Protein AF-A0A2T6DY19-F1 (afdb_monomer_lite)

Foldseek 3Di:
DDPDDDDDDDDDDPPPPPVDLVVVLVVLVVLLVVLVVVLVVLVVDPPDDPVVSVVSNVVSVVVN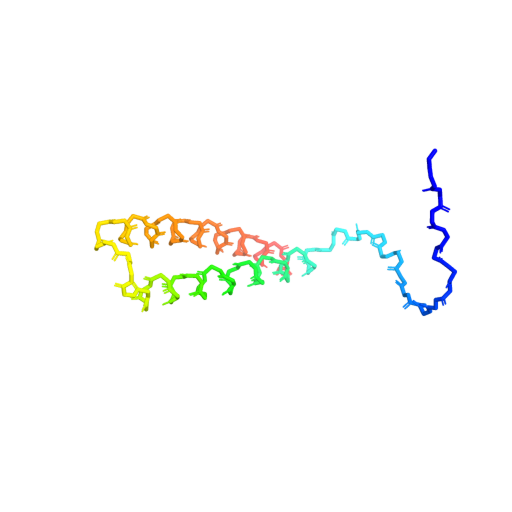VVSVVVNVVSVVVVD

Radius of gyration: 19.07 Å; chains: 1; bounding box: 32×47×39 Å

pLDDT: mean 79.03, std 18.23, range [37.53, 95.31]

Structure (mmCIF, N/CA/C/O backbone):
data_AF-A0A2T6DY19-F1
#
_entry.id   AF-A0A2T6DY19-F1
#
loop_
_atom_site.group_PDB
_atom_site.id
_atom_site.type_symbol
_atom_site.label_atom_id
_atom_site.label_alt_id
_atom_site.label_comp_id
_atom_site.label_asym_id
_atom_site.label_entity_id
_atom_site.label_seq_id
_atom_site.pdbx_PDB_ins_code
_atom_site.Cartn_x
_atom_site.Cartn_y
_atom_site.Cartn_z
_atom_site.occupancy
_atom_site.B_iso_or_equiv
_atom_site.auth_seq_id
_atom_site.auth_comp_id
_atom_site.auth_asym_id
_atom_site.auth_atom_id
_atom_site.pdbx_PDB_model_num
ATOM 1 N N . MET A 1 1 ? -11.494 38.573 -17.660 1.00 37.53 1 MET A N 1
ATOM 2 C CA . MET A 1 1 ? -11.190 38.443 -16.218 1.00 37.53 1 MET A CA 1
ATOM 3 C C . MET A 1 1 ? -9.748 37.972 -16.084 1.00 37.53 1 MET A C 1
ATOM 5 O O . MET A 1 1 ? -9.317 37.194 -16.922 1.00 37.53 1 MET A O 1
ATOM 9 N N . ASN A 1 2 ? -9.023 38.551 -15.125 1.00 40.41 2 ASN A N 1
ATOM 10 C CA . ASN A 1 2 ? -7.562 38.638 -14.990 1.00 40.41 2 ASN A CA 1
ATOM 11 C C . ASN A 1 2 ? -6.720 37.427 -15.430 1.00 40.41 2 ASN A C 1
ATOM 13 O O . ASN A 1 2 ? -6.764 36.357 -14.832 1.00 40.41 2 ASN A O 1
ATOM 17 N N . ILE A 1 3 ? -5.850 3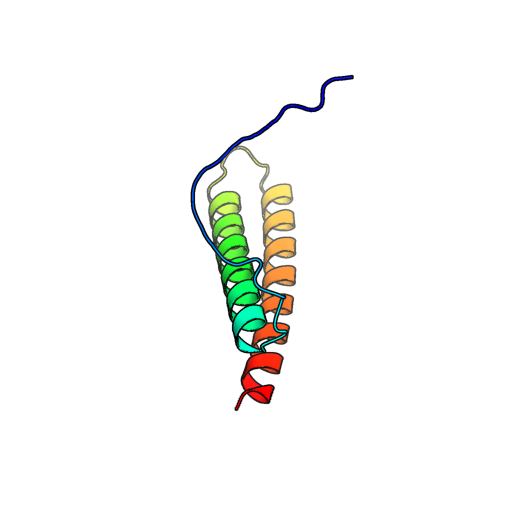7.690 -16.405 1.00 48.62 3 ILE A N 1
ATOM 18 C CA . ILE A 1 3 ? -4.584 36.992 -16.637 1.00 48.62 3 ILE A CA 1
ATOM 19 C C . ILE A 1 3 ? -3.589 37.430 -15.557 1.00 48.62 3 ILE A C 1
ATOM 21 O O . ILE A 1 3 ? -2.894 38.433 -15.704 1.00 48.62 3 ILE A O 1
ATOM 25 N N . SER A 1 4 ? -3.537 36.704 -14.443 1.00 49.50 4 SER A N 1
ATOM 26 C CA . SER A 1 4 ? -2.479 36.907 -13.453 1.00 49.50 4 SER A CA 1
ATOM 27 C C . SER A 1 4 ? -1.173 36.334 -13.993 1.00 49.50 4 SER A C 1
ATOM 29 O O . SER A 1 4 ? -0.930 35.130 -13.983 1.00 49.50 4 SER A O 1
ATOM 31 N N . SER A 1 5 ? -0.346 37.247 -14.482 1.00 49.94 5 SER A N 1
ATOM 32 C CA . SER A 1 5 ? 1.081 37.106 -14.722 1.00 49.94 5 SER A CA 1
ATOM 33 C C . SER A 1 5 ? 1.805 36.536 -13.499 1.00 49.94 5 SER A C 1
ATOM 35 O O . SER A 1 5 ? 1.902 37.203 -12.469 1.00 49.94 5 SER A O 1
ATOM 37 N N . ILE A 1 6 ? 2.386 35.346 -13.633 1.00 59.78 6 ILE A N 1
ATOM 38 C CA . ILE A 1 6 ? 3.500 34.912 -12.787 1.00 59.78 6 ILE A CA 1
ATOM 39 C C . ILE A 1 6 ? 4.752 35.012 -13.650 1.00 59.78 6 ILE A C 1
ATOM 41 O O . ILE A 1 6 ? 5.036 34.168 -14.498 1.00 59.78 6 ILE A O 1
ATOM 45 N N . SER A 1 7 ? 5.452 36.129 -13.472 1.00 56.22 7 SER A N 1
ATOM 46 C CA . SER A 1 7 ? 6.800 36.329 -13.976 1.00 56.22 7 SER A CA 1
ATOM 47 C C . SER A 1 7 ? 7.781 35.640 -13.035 1.00 56.22 7 SER A C 1
ATOM 49 O O . SER A 1 7 ? 7.813 35.940 -11.845 1.00 56.22 7 SER A O 1
ATOM 51 N N . SER A 1 8 ? 8.603 34.777 -13.637 1.00 54.28 8 SER A N 1
ATOM 52 C CA . SER A 1 8 ? 10.000 34.485 -13.293 1.00 54.28 8 SER A CA 1
ATOM 53 C C . SER A 1 8 ? 10.319 34.027 -11.866 1.00 54.28 8 SER A C 1
ATOM 55 O O . SER A 1 8 ? 10.502 34.859 -10.985 1.00 54.28 8 SER A O 1
ATOM 57 N N . ASN A 1 9 ? 10.587 32.729 -11.685 1.00 49.62 9 ASN A N 1
ATOM 58 C CA . ASN A 1 9 ? 11.959 32.278 -11.414 1.00 49.62 9 ASN A CA 1
ATOM 59 C C . ASN A 1 9 ? 12.086 30.745 -11.408 1.00 49.62 9 ASN A C 1
ATOM 61 O O . ASN A 1 9 ? 11.204 30.049 -10.925 1.00 49.62 9 ASN A O 1
ATOM 65 N N . ALA A 1 10 ? 13.262 30.280 -11.832 1.00 46.62 10 ALA A N 1
ATOM 66 C CA . ALA A 1 10 ? 13.815 28.940 -11.642 1.00 46.62 10 ALA A CA 1
ATOM 67 C C . ALA A 1 10 ? 13.255 27.814 -12.530 1.00 46.62 10 ALA A C 1
ATOM 69 O O . ALA A 1 10 ? 12.227 27.199 -12.275 1.00 46.62 10 ALA A O 1
ATOM 70 N N . ALA A 1 11 ? 14.037 27.538 -13.576 1.00 48.06 11 ALA A N 1
ATOM 71 C CA . ALA A 1 11 ? 14.503 26.209 -13.948 1.00 48.06 11 ALA A CA 1
ATOM 72 C C . ALA A 1 11 ? 13.703 25.026 -13.384 1.00 48.06 11 ALA A C 1
ATOM 74 O O . ALA A 1 11 ? 13.794 24.699 -12.206 1.00 48.06 11 ALA A O 1
ATOM 75 N N . SER A 1 12 ? 13.096 24.255 -14.271 1.00 44.81 12 SER A N 1
ATOM 76 C CA . SER A 1 12 ? 13.668 22.958 -14.621 1.00 44.81 12 SER A CA 1
ATOM 77 C C . SER A 1 12 ? 12.660 22.209 -15.468 1.00 44.81 12 SER A C 1
ATOM 79 O O . SER A 1 12 ? 11.516 22.027 -15.072 1.00 44.81 12 SER A O 1
ATOM 81 N N . SER A 1 13 ? 13.136 21.779 -16.633 1.00 47.00 13 SER A N 1
ATOM 82 C CA . SER A 1 13 ? 12.654 20.607 -17.350 1.00 47.00 13 SER A CA 1
ATOM 83 C C . SER A 1 13 ? 11.130 20.439 -17.400 1.00 47.00 13 SER A C 1
ATOM 85 O O . SER A 1 13 ? 10.519 19.703 -16.626 1.00 47.00 13 SER A O 1
ATOM 87 N N . SER A 1 14 ? 10.536 20.994 -18.461 1.00 48.88 14 SER A N 1
ATOM 88 C CA . SER A 1 14 ? 9.464 20.282 -19.159 1.00 48.88 14 SER A CA 1
ATOM 89 C C . SER A 1 14 ? 10.046 18.941 -19.607 1.00 48.88 14 SER A C 1
ATOM 91 O O . SER A 1 14 ? 10.531 18.785 -20.726 1.00 48.88 14 SER A O 1
ATOM 93 N N . SER A 1 15 ? 10.104 18.003 -18.667 1.00 48.00 15 SER A N 1
ATOM 94 C CA . SER A 1 15 ? 10.440 16.620 -18.905 1.00 48.00 15 SER A CA 1
ATOM 95 C C . SER A 1 15 ? 9.265 16.091 -19.694 1.00 48.00 15 SER A C 1
ATOM 97 O O . SER A 1 15 ? 8.253 15.678 -19.130 1.00 48.00 15 SER A O 1
ATOM 99 N N . TYR A 1 16 ? 9.390 16.178 -21.018 1.00 45.19 16 TYR A N 1
ATOM 100 C CA . TYR A 1 16 ? 8.791 15.226 -21.931 1.00 45.19 16 TYR A CA 1
ATOM 1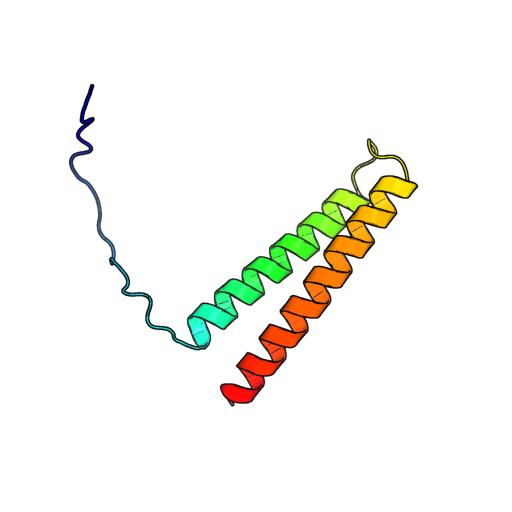01 C C . TYR A 1 16 ? 8.766 13.900 -21.193 1.00 45.19 16 TYR A C 1
ATOM 103 O O . TYR A 1 16 ? 9.826 13.410 -20.798 1.00 45.19 16 TYR A O 1
ATOM 111 N N . ALA A 1 17 ? 7.564 13.420 -20.885 1.00 50.75 17 ALA A N 1
ATOM 112 C CA . ALA A 1 17 ? 7.346 12.156 -20.222 1.00 50.75 17 ALA A CA 1
ATOM 113 C C . ALA A 1 17 ? 7.935 11.075 -21.129 1.00 50.75 17 ALA A C 1
ATOM 115 O O . ALA A 1 17 ? 7.255 10.472 -21.954 1.00 50.75 17 ALA A O 1
ATOM 116 N N . THR A 1 18 ? 9.244 10.870 -21.021 1.00 49.66 18 THR A N 1
ATOM 117 C CA . THR A 1 18 ? 9.902 9.688 -21.518 1.00 49.66 18 THR A CA 1
ATOM 118 C C . THR A 1 18 ? 9.256 8.589 -20.712 1.00 49.66 18 THR A C 1
ATOM 120 O O . THR A 1 18 ? 9.464 8.502 -19.499 1.00 49.66 18 THR A O 1
ATOM 123 N N . SER A 1 19 ? 8.404 7.825 -21.387 1.00 60.28 19 SER A N 1
ATOM 124 C CA . SER A 1 19 ? 7.821 6.565 -20.949 1.00 60.28 19 SER A CA 1
ATOM 125 C C . SER A 1 19 ? 8.948 5.561 -20.677 1.00 60.28 19 SER A C 1
ATOM 127 O O . SER A 1 19 ? 9.080 4.544 -21.353 1.00 60.28 19 SER A O 1
ATOM 129 N N . SER A 1 20 ? 9.824 5.876 -19.725 1.00 71.06 20 SER A N 1
ATOM 130 C CA . SER A 1 20 ? 10.813 4.956 -19.216 1.00 71.06 20 SER A CA 1
ATOM 131 C C . SER A 1 20 ? 10.102 4.102 -18.181 1.00 71.06 20 SER A C 1
ATOM 133 O O . SER A 1 20 ? 9.422 4.593 -17.271 1.00 71.06 20 SER A O 1
ATOM 135 N N . THR A 1 21 ? 10.244 2.792 -18.337 1.00 79.00 21 THR A N 1
ATOM 136 C CA . THR A 1 21 ? 9.769 1.801 -17.372 1.00 79.00 21 THR A CA 1
ATOM 137 C C . THR A 1 21 ? 10.192 2.188 -15.948 1.00 79.00 21 THR A C 1
ATOM 139 O O . THR A 1 21 ? 9.403 2.069 -15.016 1.00 79.00 21 THR A O 1
ATOM 142 N N . SER A 1 22 ? 11.375 2.791 -15.794 1.00 82.88 22 SER A N 1
ATOM 143 C CA . SER A 1 22 ? 11.920 3.327 -14.543 1.00 82.88 22 SER A CA 1
ATOM 144 C C . SER A 1 22 ? 11.065 4.425 -13.894 1.00 82.88 22 SER A C 1
ATOM 146 O O . SER A 1 22 ? 10.818 4.366 -12.690 1.00 82.88 22 SER A O 1
ATOM 148 N N . ALA A 1 23 ? 10.579 5.412 -14.659 1.00 85.81 23 ALA A N 1
ATOM 149 C CA . ALA A 1 23 ? 9.713 6.470 -14.127 1.00 85.81 23 ALA A CA 1
ATOM 150 C C . ALA A 1 23 ? 8.351 5.912 -13.684 1.00 85.81 23 ALA A C 1
ATOM 152 O O . ALA A 1 23 ? 7.843 6.267 -12.619 1.00 85.81 23 ALA A O 1
ATOM 153 N N . THR A 1 24 ? 7.802 4.972 -14.457 1.00 86.62 24 THR A N 1
ATOM 154 C CA . THR A 1 24 ? 6.545 4.281 -14.122 1.00 86.62 24 THR A CA 1
ATOM 155 C C . THR A 1 24 ? 6.696 3.436 -12.852 1.00 86.62 24 THR A C 1
ATOM 157 O O . THR A 1 24 ? 5.856 3.504 -11.958 1.00 86.62 24 THR A O 1
ATOM 160 N N . ILE A 1 25 ? 7.808 2.706 -12.716 1.00 88.06 25 ILE A N 1
ATOM 161 C CA . ILE A 1 25 ? 8.169 1.954 -11.504 1.00 88.06 25 ILE A CA 1
ATOM 162 C C . ILE A 1 25 ? 8.267 2.885 -10.288 1.00 88.06 25 ILE A C 1
ATOM 164 O O . ILE A 1 25 ? 7.752 2.556 -9.220 1.00 88.06 25 ILE A O 1
ATOM 168 N N . ALA A 1 26 ? 8.907 4.050 -10.428 1.00 89.56 26 ALA A N 1
ATOM 169 C CA . ALA A 1 26 ? 9.041 5.009 -9.332 1.00 89.56 26 ALA A CA 1
ATOM 170 C C . ALA A 1 26 ? 7.682 5.576 -8.884 1.00 89.56 26 ALA A C 1
ATOM 172 O O . ALA A 1 26 ? 7.435 5.707 -7.683 1.00 89.56 26 ALA A O 1
ATOM 173 N N . LEU A 1 27 ? 6.784 5.867 -9.832 1.00 89.56 27 LEU A N 1
ATOM 174 C CA . LEU A 1 27 ? 5.419 6.308 -9.535 1.00 89.56 27 LEU A CA 1
ATOM 175 C C . LEU A 1 27 ? 4.613 5.220 -8.816 1.00 89.56 27 LEU A C 1
ATOM 177 O O . LEU A 1 27 ? 4.005 5.507 -7.785 1.00 89.56 27 LEU A O 1
ATOM 181 N N . LEU A 1 28 ? 4.664 3.976 -9.298 1.00 90.12 28 LEU A N 1
ATOM 182 C CA . LEU A 1 28 ? 3.997 2.835 -8.661 1.00 90.12 28 LEU A CA 1
ATOM 183 C C . LEU A 1 28 ? 4.492 2.614 -7.227 1.00 90.12 28 LEU A C 1
ATOM 185 O O . LEU A 1 28 ? 3.682 2.457 -6.318 1.00 90.12 28 LEU A O 1
ATOM 189 N N . LYS A 1 29 ? 5.808 2.689 -6.991 1.00 90.56 29 LYS A N 1
ATOM 190 C CA . LYS A 1 29 ? 6.383 2.590 -5.639 1.00 90.56 29 LYS A CA 1
ATOM 191 C C . LYS A 1 29 ? 5.870 3.688 -4.705 1.00 90.56 29 LYS A C 1
ATOM 193 O O . L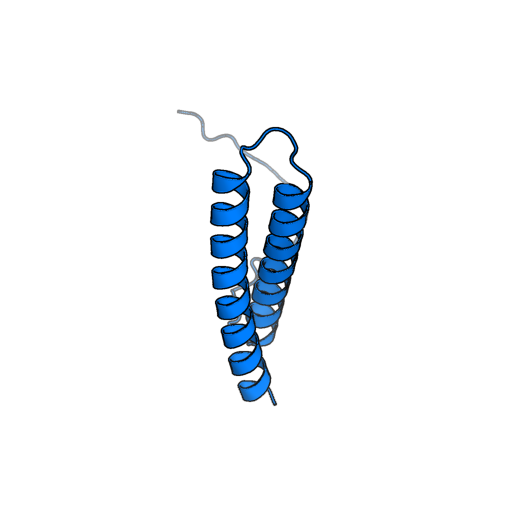YS A 1 29 ? 5.514 3.393 -3.569 1.00 90.56 29 LYS A O 1
ATOM 198 N N . LYS A 1 30 ? 5.785 4.937 -5.180 1.00 93.31 30 LYS A N 1
ATOM 199 C CA . LYS A 1 30 ? 5.212 6.039 -4.388 1.00 93.31 30 LYS A CA 1
ATOM 200 C C . LYS A 1 30 ? 3.738 5.807 -4.056 1.00 93.31 30 LYS A C 1
ATOM 202 O O . LYS A 1 30 ? 3.320 6.096 -2.940 1.00 93.31 30 LYS A O 1
ATOM 207 N N . GLN A 1 31 ? 2.956 5.289 -5.002 1.00 91.69 31 GLN A N 1
ATOM 208 C CA . GLN A 1 31 ? 1.543 4.981 -4.767 1.00 91.69 31 GLN A CA 1
ATOM 209 C C . GLN A 1 31 ? 1.361 3.851 -3.746 1.00 91.69 31 GLN A C 1
ATOM 211 O O . GLN A 1 31 ? 0.504 3.971 -2.873 1.00 91.69 31 GLN A O 1
ATOM 216 N N . ILE A 1 32 ? 2.196 2.807 -3.804 1.00 92.81 32 ILE A N 1
ATOM 217 C CA . ILE A 1 32 ? 2.208 1.724 -2.808 1.00 92.81 32 ILE A CA 1
ATOM 218 C C . ILE A 1 32 ? 2.500 2.289 -1.413 1.00 92.81 32 ILE A C 1
ATOM 220 O O . ILE A 1 32 ? 1.702 2.085 -0.504 1.00 92.81 32 ILE A O 1
ATOM 224 N N . GLN A 1 33 ? 3.564 3.086 -1.259 1.00 94.38 33 GLN A N 1
ATOM 225 C CA . GLN A 1 33 ? 3.905 3.703 0.032 1.00 94.38 33 GLN A CA 1
ATOM 226 C C . GLN A 1 33 ? 2.781 4.595 0.578 1.00 94.38 33 GLN A C 1
ATOM 228 O O . GLN A 1 33 ? 2.484 4.567 1.772 1.00 94.38 33 GLN A O 1
ATOM 233 N N . ALA A 1 34 ? 2.124 5.371 -0.288 1.00 94.19 34 ALA A N 1
ATOM 234 C CA . ALA A 1 34 ? 0.994 6.200 0.118 1.00 94.19 34 ALA A CA 1
ATOM 235 C C . ALA A 1 34 ? -0.195 5.353 0.608 1.00 94.19 34 ALA A C 1
ATOM 237 O O . ALA A 1 34 ? -0.841 5.714 1.591 1.00 94.19 34 ALA A O 1
ATOM 238 N N . LEU A 1 35 ? -0.482 4.219 -0.040 1.00 92.94 35 LEU A N 1
ATOM 239 C CA . LEU A 1 35 ? -1.539 3.299 0.393 1.00 92.94 35 LEU A CA 1
ATOM 240 C C . LEU A 1 35 ? -1.197 2.594 1.707 1.00 92.94 35 LEU A C 1
ATOM 242 O O . LEU A 1 35 ? -2.059 2.501 2.577 1.00 92.94 35 LEU A O 1
ATOM 246 N N . GLU A 1 36 ? 0.048 2.159 1.896 1.00 93.06 36 GLU A N 1
ATOM 247 C CA . GLU A 1 36 ? 0.517 1.606 3.174 1.00 93.06 36 GLU A CA 1
ATOM 248 C C . GLU A 1 36 ? 0.342 2.609 4.317 1.00 93.06 36 GLU A C 1
ATOM 250 O O . GLU A 1 36 ? -0.116 2.255 5.410 1.00 93.06 36 GLU A O 1
ATOM 255 N N . GLN A 1 37 ? 0.659 3.879 4.055 1.00 94.19 37 GLN A N 1
ATOM 256 C CA . GLN A 1 37 ? 0.457 4.949 5.019 1.00 94.19 37 GLN A CA 1
ATOM 257 C C . GLN A 1 37 ? -1.034 5.149 5.325 1.00 94.19 37 GLN A C 1
ATOM 259 O O . GLN A 1 37 ? -1.407 5.169 6.497 1.00 94.19 37 GLN A O 1
ATOM 264 N N . LYS A 1 38 ? -1.905 5.178 4.307 1.00 90.12 38 LYS A N 1
ATOM 265 C CA . LYS A 1 38 ? -3.363 5.262 4.509 1.00 90.12 38 LYS A CA 1
ATOM 266 C C . LYS A 1 38 ? -3.933 4.083 5.293 1.00 90.12 38 LYS A C 1
ATOM 268 O O . LYS A 1 38 ? -4.847 4.273 6.089 1.00 90.12 38 LYS A O 1
ATOM 273 N N . ILE A 1 39 ? -3.398 2.874 5.111 1.00 91.25 39 ILE A N 1
ATOM 274 C CA . ILE A 1 39 ? -3.784 1.705 5.913 1.00 91.25 39 ILE A CA 1
ATOM 275 C C . ILE A 1 39 ? -3.390 1.917 7.377 1.00 91.25 39 ILE A C 1
ATOM 277 O O . ILE A 1 39 ? -4.204 1.658 8.265 1.00 91.25 39 ILE A O 1
ATOM 281 N N . LYS A 1 40 ? -2.175 2.403 7.659 1.00 92.50 40 LYS A N 1
ATOM 282 C CA . LYS A 1 40 ? -1.745 2.711 9.035 1.00 92.50 40 LYS A CA 1
ATOM 283 C C . LYS A 1 40 ? -2.595 3.805 9.675 1.00 92.50 40 LYS A C 1
ATOM 285 O O . LYS A 1 40 ? -3.006 3.651 10.824 1.00 92.50 40 LYS A O 1
ATOM 290 N N . GLU A 1 41 ? -2.881 4.871 8.934 1.00 91.62 41 GLU A N 1
ATOM 291 C CA . GLU A 1 41 ? -3.731 5.977 9.382 1.00 91.62 41 GLU A CA 1
ATOM 292 C C . GLU A 1 41 ? -5.146 5.478 9.687 1.00 91.62 41 GLU A C 1
ATOM 294 O O . GLU A 1 41 ? -5.624 5.674 10.799 1.00 91.62 41 GLU A O 1
ATOM 299 N N . ALA A 1 42 ? -5.764 4.716 8.778 1.00 88.62 42 ALA A N 1
ATOM 300 C CA . ALA A 1 42 ? -7.081 4.119 9.001 1.00 88.62 42 ALA A CA 1
ATOM 301 C C . ALA A 1 42 ? -7.099 3.173 10.214 1.00 88.62 42 ALA A C 1
ATOM 303 O O . ALA A 1 42 ? -8.061 3.164 10.976 1.00 88.62 42 ALA A O 1
ATOM 304 N N . ASN A 1 43 ? -6.036 2.396 10.447 1.00 86.00 43 ASN A N 1
ATOM 305 C CA . ASN A 1 43 ? -5.933 1.561 11.647 1.00 86.00 43 ASN A CA 1
ATOM 306 C C . ASN A 1 43 ? -5.860 2.400 12.931 1.00 86.00 43 ASN A C 1
ATOM 308 O O . ASN A 1 43 ? -6.510 2.060 13.921 1.00 86.00 43 ASN A O 1
ATOM 312 N N . SER A 1 44 ? -5.125 3.510 12.888 1.00 88.25 44 SER A N 1
ATOM 313 C CA . SER A 1 44 ? -4.878 4.393 14.034 1.00 88.25 44 SER A CA 1
ATOM 314 C C . SER A 1 44 ? -6.020 5.378 14.306 1.00 88.25 44 SER A C 1
ATOM 316 O O . SER A 1 44 ? -6.104 5.921 15.403 1.00 88.25 44 SER A O 1
ATOM 318 N N . ASP A 1 45 ? -6.911 5.595 13.337 1.00 85.38 45 ASP A N 1
ATOM 319 C CA . ASP A 1 45 ? -8.032 6.524 13.452 1.00 85.38 45 ASP A CA 1
ATOM 320 C C . ASP A 1 45 ? -9.111 5.974 14.395 1.00 85.38 45 ASP A C 1
ATOM 322 O O . ASP A 1 45 ? -9.902 5.098 14.040 1.00 85.38 45 ASP A O 1
ATOM 326 N N . SER A 1 46 ? -9.134 6.462 15.631 1.00 83.56 46 SER A N 1
ATOM 327 C CA . SER A 1 46 ? -10.115 6.081 16.650 1.00 83.56 46 SER A CA 1
ATOM 328 C C . SER A 1 46 ? -11.494 6.722 16.454 1.00 83.56 46 SER A C 1
ATOM 330 O O . SER A 1 46 ? -12.417 6.372 17.187 1.00 83.56 46 SER A O 1
ATOM 332 N N . SER A 1 47 ? -11.656 7.630 15.483 1.00 87.56 47 SER A N 1
ATOM 333 C CA . SER A 1 47 ? -12.926 8.314 15.206 1.00 87.56 47 SER A CA 1
ATOM 334 C C . SER A 1 47 ? -13.875 7.514 14.306 1.00 87.56 47 SER A C 1
ATOM 336 O O . SER A 1 47 ? -15.080 7.765 14.306 1.00 87.56 47 SER A O 1
ATOM 338 N N . GLN A 1 48 ? -13.359 6.535 13.554 1.00 81.19 48 GLN A N 1
ATOM 339 C CA . GLN A 1 48 ? -14.170 5.691 12.676 1.00 81.19 48 GLN A CA 1
ATOM 340 C C . GLN A 1 48 ? -14.722 4.448 13.379 1.00 81.19 48 GLN A C 1
ATOM 342 O O . GLN A 1 48 ? -14.009 3.752 14.104 1.00 81.19 48 GLN A O 1
ATOM 347 N N . ASP A 1 49 ? -15.974 4.104 13.058 1.00 90.00 49 ASP A N 1
ATOM 348 C CA . ASP A 1 49 ? -16.570 2.821 13.430 1.00 90.00 49 ASP A CA 1
ATOM 349 C C . ASP A 1 49 ? -15.763 1.642 12.855 1.00 90.00 49 ASP A C 1
ATOM 351 O O . ASP A 1 49 ? -15.265 1.692 11.721 1.00 90.00 49 ASP A O 1
ATOM 355 N N . ALA A 1 50 ? -15.650 0.560 13.633 1.00 88.19 50 ALA A N 1
ATOM 356 C CA . ALA A 1 50 ? -14.839 -0.608 13.301 1.00 88.19 50 ALA A CA 1
ATOM 357 C C . ALA A 1 50 ? -15.189 -1.210 11.931 1.00 88.19 50 ALA A C 1
ATOM 359 O O . ALA A 1 50 ? -14.290 -1.639 11.203 1.00 88.19 50 ALA A O 1
ATOM 360 N N . LYS A 1 51 ? -16.470 -1.197 11.538 1.00 90.94 51 LYS A N 1
ATOM 361 C CA . LYS A 1 51 ? -16.910 -1.746 10.249 1.00 90.94 51 LYS A CA 1
ATOM 362 C C . LYS A 1 51 ? -16.436 -0.889 9.074 1.00 90.94 51 LYS A C 1
ATOM 364 O O . LYS A 1 51 ? -15.913 -1.424 8.097 1.00 90.94 51 LYS A O 1
ATOM 369 N N . THR A 1 52 ? -16.571 0.432 9.180 1.00 89.56 52 THR A N 1
ATOM 370 C CA . THR A 1 52 ? -16.126 1.392 8.154 1.00 89.56 52 THR A CA 1
ATOM 371 C C . THR A 1 52 ? -14.610 1.362 7.994 1.00 89.56 52 THR A C 1
ATOM 373 O O . THR A 1 52 ? -14.092 1.335 6.872 1.00 89.56 52 THR A O 1
ATOM 376 N N . LYS A 1 53 ? -13.895 1.281 9.120 1.00 90.25 53 LYS A N 1
ATOM 377 C CA . LYS A 1 53 ? -12.442 1.114 9.151 1.00 90.25 53 LYS A CA 1
ATOM 378 C C . LYS A 1 53 ? -12.021 -0.162 8.425 1.00 90.25 53 LYS A C 1
ATOM 380 O O . LYS A 1 53 ? -11.177 -0.118 7.531 1.00 90.25 53 LYS A O 1
ATOM 385 N N . GLN A 1 54 ? -12.642 -1.293 8.759 1.00 91.31 54 GLN A N 1
ATOM 386 C CA . GLN A 1 54 ? -12.310 -2.580 8.155 1.00 91.31 54 GLN A CA 1
ATOM 387 C C . GLN A 1 54 ? -12.594 -2.598 6.645 1.00 91.31 54 GLN A C 1
ATOM 389 O O . GLN A 1 54 ? -11.770 -3.096 5.880 1.00 91.31 54 GLN A O 1
ATOM 394 N N . GLN A 1 55 ? -13.710 -2.011 6.199 1.00 93.25 55 GLN A N 1
ATOM 395 C CA . GLN A 1 55 ? -14.012 -1.870 4.770 1.00 93.25 55 GLN A CA 1
ATOM 396 C C . GLN A 1 55 ? -12.975 -1.009 4.039 1.00 93.25 55 GLN A C 1
ATOM 398 O O . GLN A 1 55 ? -12.517 -1.390 2.962 1.00 93.25 55 GLN A O 1
ATOM 403 N N . SER A 1 56 ? -12.567 0.116 4.630 1.00 90.69 56 SER A N 1
ATOM 404 C CA . SER A 1 56 ? -11.561 1.006 4.038 1.00 90.69 56 SER A CA 1
ATOM 405 C C . SER A 1 56 ? -10.202 0.314 3.923 1.00 90.69 56 SER A C 1
ATOM 407 O O . SER A 1 56 ? -9.569 0.356 2.871 1.00 90.69 56 SER A O 1
ATOM 409 N N . ILE A 1 57 ? -9.783 -0.403 4.972 1.00 92.50 57 ILE A N 1
ATOM 410 C CA . ILE A 1 57 ? -8.540 -1.185 4.965 1.00 92.50 57 ILE A CA 1
ATOM 411 C C . ILE A 1 57 ? -8.578 -2.263 3.878 1.00 92.50 57 ILE A C 1
ATOM 413 O O . ILE A 1 57 ? -7.611 -2.390 3.132 1.00 92.50 57 ILE A O 1
ATOM 417 N N . GLN A 1 58 ? -9.683 -3.004 3.742 1.00 94.19 58 GLN A N 1
ATOM 418 C CA . GLN A 1 58 ? -9.818 -4.024 2.694 1.00 94.19 58 GLN A CA 1
ATOM 419 C C . GLN A 1 58 ? -9.725 -3.420 1.288 1.00 94.19 58 GLN A C 1
ATOM 421 O O . GLN A 1 58 ? -9.060 -3.985 0.420 1.00 94.19 58 GLN A O 1
ATOM 426 N N . GLN A 1 59 ? -10.338 -2.255 1.059 1.00 93.88 59 GLN A N 1
ATOM 427 C CA . GLN A 1 59 ? -10.227 -1.560 -0.226 1.00 93.88 59 GLN A CA 1
ATOM 428 C C . GLN A 1 59 ? -8.787 -1.125 -0.518 1.00 93.88 59 GLN A C 1
ATOM 430 O O . GLN A 1 59 ? -8.297 -1.346 -1.627 1.00 93.88 59 GLN A O 1
ATOM 435 N N . TYR A 1 60 ? -8.086 -0.552 0.464 1.00 93.81 60 TYR A N 1
ATOM 436 C CA . TYR A 1 60 ? -6.687 -0.158 0.294 1.00 93.81 60 TYR A CA 1
ATOM 437 C C . TYR A 1 60 ? -5.769 -1.361 0.072 1.00 93.81 60 TYR A C 1
ATOM 439 O O . TYR A 1 60 ? -4.889 -1.292 -0.781 1.00 93.81 60 TYR A O 1
ATOM 447 N N . GLN A 1 61 ? -5.996 -2.476 0.770 1.00 92.75 61 GLN A N 1
ATOM 448 C CA . GLN A 1 61 ? -5.245 -3.715 0.556 1.00 92.75 61 GLN A CA 1
ATOM 449 C C . GLN A 1 61 ? -5.455 -4.273 -0.855 1.00 92.75 61 GLN A C 1
ATOM 451 O O . GLN A 1 61 ? -4.484 -4.630 -1.515 1.00 92.75 61 GLN A O 1
ATOM 456 N N . ALA A 1 62 ? -6.693 -4.284 -1.358 1.00 95.31 62 ALA A N 1
ATOM 457 C CA . ALA A 1 62 ? -6.973 -4.730 -2.721 1.00 95.31 62 ALA A CA 1
ATOM 458 C C . ALA A 1 62 ? -6.258 -3.861 -3.773 1.00 95.31 62 ALA A C 1
ATOM 460 O O . ALA A 1 62 ? -5.670 -4.388 -4.720 1.00 95.31 62 ALA A O 1
ATOM 461 N N . GLN A 1 63 ? -6.265 -2.535 -3.591 1.00 92.44 63 GLN A N 1
ATOM 462 C CA . GLN A 1 63 ? -5.529 -1.610 -4.461 1.00 92.44 63 GLN A CA 1
ATOM 463 C C . GLN A 1 63 ? -4.018 -1.841 -4.379 1.00 92.44 63 GLN A C 1
ATOM 465 O O . GLN A 1 63 ? -3.342 -1.862 -5.406 1.00 92.44 63 GLN A O 1
ATOM 470 N N . LEU A 1 64 ? -3.493 -2.066 -3.175 1.00 93.62 64 LEU A N 1
ATOM 471 C CA . LEU A 1 64 ? -2.079 -2.340 -2.944 1.00 93.62 64 LEU A CA 1
ATOM 472 C C . LEU A 1 64 ? -1.640 -3.603 -3.697 1.00 93.62 64 LEU A C 1
AT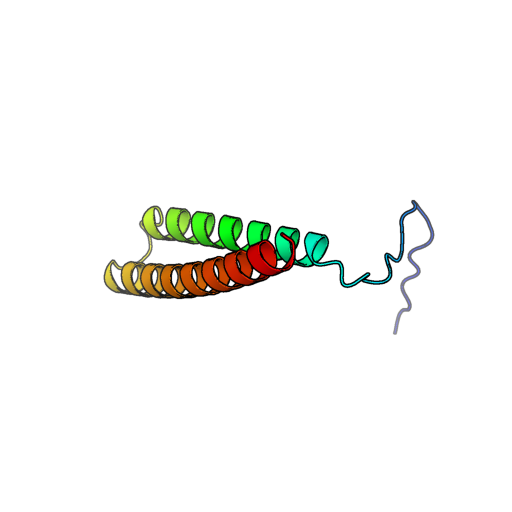OM 474 O O . LEU A 1 64 ? -0.707 -3.528 -4.493 1.00 93.62 64 LEU A O 1
ATOM 478 N N . THR A 1 65 ? -2.373 -4.714 -3.577 1.00 94.50 65 THR A N 1
ATOM 479 C CA . THR A 1 65 ? -2.074 -5.955 -4.316 1.00 94.50 65 THR A CA 1
ATOM 480 C C . THR A 1 65 ? -2.098 -5.751 -5.835 1.00 94.50 65 THR A C 1
ATOM 482 O O . THR A 1 65 ? -1.268 -6.304 -6.562 1.00 94.50 65 THR A O 1
ATOM 485 N N . GLN A 1 66 ? -3.026 -4.937 -6.351 1.00 93.81 66 GLN A N 1
ATOM 486 C CA . GLN A 1 66 ? -3.064 -4.615 -7.779 1.00 93.81 66 GLN A CA 1
ATOM 487 C C . GLN A 1 66 ? -1.832 -3.821 -8.230 1.00 93.81 66 GLN A C 1
ATOM 489 O O . GLN A 1 66 ? -1.284 -4.113 -9.297 1.00 93.81 66 GLN A O 1
ATOM 494 N N . LEU A 1 67 ? -1.388 -2.838 -7.443 1.00 92.19 67 LEU A N 1
ATOM 495 C CA . LEU A 1 67 ? -0.198 -2.043 -7.756 1.00 92.19 67 LEU A CA 1
ATOM 496 C C . LEU A 1 67 ? 1.086 -2.865 -7.633 1.00 92.19 67 LEU A C 1
ATOM 498 O O . LEU A 1 67 ? 1.952 -2.752 -8.497 1.00 92.19 67 LEU A O 1
ATOM 502 N N . GLU A 1 68 ? 1.192 -3.736 -6.631 1.00 91.94 68 GLU A N 1
ATOM 503 C CA . GLU A 1 68 ? 2.309 -4.676 -6.490 1.00 91.94 68 GLU A CA 1
ATOM 504 C C . GLU A 1 68 ? 2.397 -5.627 -7.686 1.00 91.94 68 GLU A C 1
ATOM 506 O O . GLU A 1 68 ? 3.476 -5.827 -8.243 1.00 91.94 68 GLU A O 1
ATOM 511 N N . SER A 1 69 ? 1.261 -6.158 -8.153 1.00 94.44 69 SER A N 1
ATOM 512 C CA . SER A 1 69 ? 1.225 -7.005 -9.350 1.00 94.44 69 SER A CA 1
ATOM 513 C C . SER A 1 69 ? 1.680 -6.248 -10.604 1.00 94.44 69 SER A C 1
ATOM 515 O O . SER A 1 69 ? 2.433 -6.785 -11.421 1.00 94.44 69 SER A O 1
ATOM 517 N N . GLN A 1 70 ? 1.256 -4.992 -10.767 1.00 90.06 70 GLN A N 1
ATOM 518 C CA . GLN A 1 70 ? 1.695 -4.140 -11.878 1.00 90.06 70 GLN A CA 1
ATOM 519 C C . GLN A 1 70 ? 3.192 -3.830 -11.798 1.00 90.06 70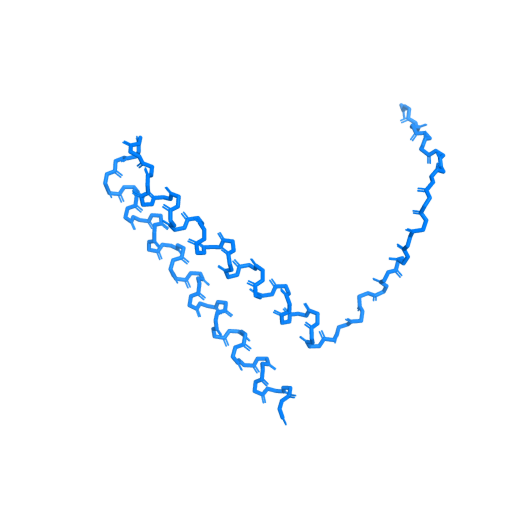 GLN A C 1
ATOM 521 O O . GLN A 1 70 ? 3.893 -3.918 -12.808 1.00 90.06 70 GLN A O 1
ATOM 526 N N . LEU A 1 71 ? 3.689 -3.529 -10.597 1.00 90.31 71 LEU A N 1
ATOM 527 C CA . LEU A 1 71 ? 5.100 -3.279 -10.341 1.00 90.31 71 LEU A CA 1
ATOM 528 C C . LEU A 1 71 ? 5.943 -4.511 -10.683 1.00 90.31 71 LEU A C 1
ATOM 530 O O . LEU A 1 71 ? 6.905 -4.389 -11.438 1.00 90.31 71 LEU A O 1
ATOM 534 N N . ALA A 1 72 ? 5.545 -5.693 -10.207 1.00 90.44 72 ALA A N 1
ATOM 535 C CA . ALA A 1 72 ? 6.243 -6.948 -10.472 1.00 90.44 72 ALA A CA 1
ATOM 536 C C . ALA A 1 72 ? 6.326 -7.250 -11.978 1.00 90.44 72 ALA A C 1
ATOM 538 O O . ALA A 1 72 ? 7.400 -7.569 -12.484 1.00 90.44 72 ALA A O 1
ATOM 539 N N . LYS A 1 73 ? 5.222 -7.068 -12.719 1.00 89.69 73 LYS A N 1
ATOM 540 C CA . LYS A 1 73 ? 5.185 -7.245 -14.185 1.00 89.69 73 LYS A CA 1
ATOM 541 C C . LYS A 1 73 ? 6.095 -6.264 -14.928 1.00 89.69 73 LYS A C 1
ATOM 543 O O . LYS A 1 73 ? 6.664 -6.611 -15.961 1.00 89.69 73 LYS A O 1
ATOM 548 N N . LEU A 1 74 ? 6.207 -5.026 -14.446 1.00 86.94 74 LEU A N 1
ATOM 549 C CA . LEU A 1 74 ? 7.087 -4.020 -15.046 1.00 86.94 74 LEU A CA 1
ATOM 550 C C . LEU A 1 74 ? 8.555 -4.287 -14.721 1.00 86.94 74 LEU A C 1
ATOM 552 O O . LEU A 1 74 ? 9.403 -4.146 -15.598 1.00 86.94 74 LEU A O 1
ATOM 556 N N . GLN A 1 75 ? 8.855 -4.720 -13.497 1.00 83.50 75 GLN A N 1
ATOM 557 C CA . GLN A 1 75 ? 10.206 -5.107 -13.100 1.00 83.50 75 GLN A CA 1
ATOM 558 C C . GLN A 1 75 ? 10.686 -6.336 -13.877 1.00 83.50 75 GLN A C 1
ATOM 560 O O . GLN A 1 75 ? 11.798 -6.312 -14.399 1.00 83.50 75 GLN A O 1
ATOM 565 N N . SER A 1 76 ? 9.837 -7.355 -14.057 1.00 83.75 76 SER A N 1
ATOM 566 C CA . SER A 1 76 ? 10.182 -8.543 -14.849 1.00 83.75 76 SER A CA 1
ATOM 567 C C . SER A 1 76 ? 10.392 -8.237 -16.334 1.00 83.75 76 SER A C 1
ATOM 569 O O . SER A 1 76 ? 11.141 -8.936 -16.996 1.00 83.75 76 SER A O 1
ATOM 571 N N . LYS A 1 77 ? 9.727 -7.208 -16.876 1.00 74.25 77 LYS A N 1
ATOM 572 C CA . LYS A 1 77 ? 9.930 -6.729 -18.258 1.00 74.25 77 LYS A CA 1
ATOM 573 C C . LYS A 1 77 ? 11.163 -5.837 -18.419 1.00 74.25 77 LYS A C 1
ATOM 575 O O . LYS A 1 77 ? 11.572 -5.581 -19.545 1.00 74.25 77 LYS A O 1
ATOM 580 N N . SER A 1 78 ? 11.688 -5.311 -17.316 1.00 60.75 78 SER A N 1
ATOM 581 C CA . SER A 1 78 ? 12.893 -4.481 -17.279 1.00 60.75 78 SER A CA 1
ATOM 582 C C . SER A 1 78 ? 14.164 -5.284 -16.965 1.00 60.75 78 SER A C 1
ATOM 584 O O . SER A 1 78 ? 15.232 -4.674 -16.908 1.00 60.75 78 SER A O 1
ATOM 586 N N . SER A 1 79 ? 14.029 -6.591 -16.704 1.00 53.22 79 SER A N 1
ATOM 587 C CA . SER A 1 79 ? 15.111 -7.552 -16.433 1.00 53.22 79 SER A CA 1
ATOM 588 C C . SER A 1 79 ? 15.480 -8.291 -17.713 1.00 53.22 79 SER A C 1
ATOM 590 O O . SER A 1 79 ? 16.687 -8.530 -17.916 1.00 53.22 79 SER A O 1
#

Sequence (79 aa):
MNISSISSNAASSSSYATSSTSATIALLKKQIQALEQKIKEANSDSSQDAKTKQQSIQQYQAQLTQLESQLAKLQSKSS

Secondary structure (DSSP, 8-state):
--------------------HHHHHHHHHHHHHHHHHHHHHHHH-TTS-HHHHHHHHHHHHHHHHHHHHHHHHHHHH--